Protein AF-V6LNR9-F1 (afdb_monomer_lite)

Radius of gyration: 16.66 Å; chains: 1; bounding box: 37×32×49 Å

Secondary structure (DSSP, 8-state):
--PPPPTT-BTTB-S--S----TTS--TT-EE-TTT--EE---TTEEEEEEE---SS--TTT-TT-SSEEEEEEEE-SSSEEEEEEEEETT--B-HHHH-EEEETTEEE---PPPPSSEEEEEE-TT-EEEEEEEGGG-TT--PPSSEEEEEEEEEETTEEEEEEEEEEHHHHHHHHHHH-

Sequence (181 aa):
MVRSNPAGWVNQGAPWEGDFCHPEIDTAGATVCLSTGRPAFACPGFTLKVEQVIPADVKEFQNPFGDGKFTVSVTNNGPKQICKALFADASGAPLFEQSLIAISEQEPHVWSQALPASIKQVEFEAGQTITGEVDTLKIQNISWPQGGMRVYFTFVLGDLMSANFFYYYSSCHDSMVEARK

Organism: NCBI:txid348837

Structure (mmCIF, N/CA/C/O backbone):
data_AF-V6LNR9-F1
#
_entry.id   AF-V6LNR9-F1
#
loop_
_atom_site.group_PDB
_atom_site.id
_atom_site.type_symbol
_atom_site.label_atom_id
_atom_site.label_alt_id
_atom_site.label_comp_id
_atom_site.label_asym_id
_atom_site.label_entity_id
_atom_site.label_seq_id
_atom_site.pdbx_PDB_ins_code
_atom_site.Cartn_x
_atom_site.Cartn_y
_atom_site.Cartn_z
_atom_site.occupancy
_atom_site.B_iso_or_equiv
_atom_site.auth_seq_id
_atom_site.auth_comp_id
_atom_site.auth_asym_id
_atom_site.auth_atom_id
_atom_site.pdbx_PDB_model_num
ATOM 1 N N . MET A 1 1 ? 14.043 2.916 27.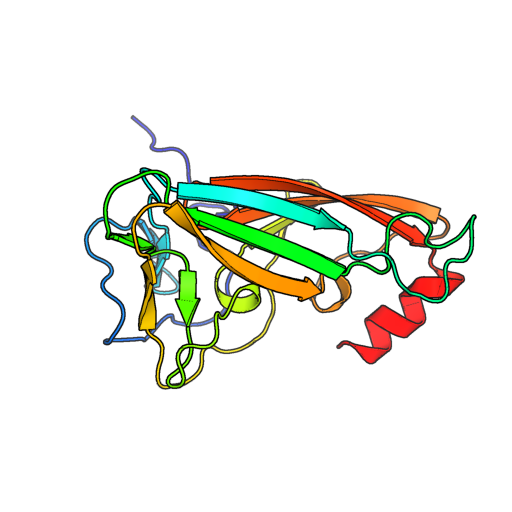528 1.00 38.53 1 MET A N 1
ATOM 2 C CA . MET A 1 1 ? 13.895 2.031 26.353 1.00 38.53 1 MET A CA 1
ATOM 3 C C . MET A 1 1 ? 13.614 2.934 25.167 1.00 38.53 1 MET A C 1
ATOM 5 O O . MET A 1 1 ? 12.583 3.594 25.180 1.00 38.53 1 MET A O 1
ATOM 9 N N . VAL A 1 2 ? 14.547 3.073 24.225 1.00 41.09 2 VAL A N 1
ATOM 10 C CA . VAL A 1 2 ? 14.278 3.823 22.988 1.00 41.09 2 VAL A CA 1
ATOM 11 C C . VAL A 1 2 ? 13.287 2.973 22.199 1.00 41.09 2 VAL A C 1
ATOM 13 O O . VAL A 1 2 ? 13.620 1.851 21.827 1.00 41.09 2 VAL A O 1
ATOM 16 N N . ARG A 1 3 ? 12.040 3.432 22.061 1.00 55.72 3 ARG A N 1
ATOM 17 C CA . ARG A 1 3 ? 11.067 2.755 21.197 1.00 55.72 3 ARG A CA 1
ATOM 18 C C . ARG A 1 3 ? 11.605 2.855 19.770 1.00 55.72 3 ARG A C 1
ATOM 20 O O . ARG A 1 3 ? 11.955 3.950 19.340 1.00 55.72 3 ARG A O 1
ATOM 27 N N . SER A 1 4 ? 11.731 1.728 19.075 1.00 71.88 4 SER A N 1
ATOM 28 C CA . SER A 1 4 ? 12.005 1.736 17.639 1.00 71.88 4 SER A CA 1
ATOM 29 C C . SER A 1 4 ? 10.889 2.492 16.917 1.00 71.88 4 SER A C 1
ATOM 31 O O . SER A 1 4 ? 9.733 2.444 17.348 1.00 71.88 4 SER A O 1
ATOM 33 N N . ASN A 1 5 ? 11.229 3.193 15.837 1.00 83.50 5 ASN A N 1
ATOM 34 C CA . ASN A 1 5 ? 10.228 3.859 15.008 1.00 83.50 5 ASN A CA 1
ATOM 35 C C . ASN A 1 5 ? 9.249 2.823 14.426 1.00 83.50 5 ASN A C 1
ATOM 37 O O . ASN A 1 5 ? 9.654 1.675 14.205 1.00 83.50 5 ASN A O 1
ATOM 41 N N . PRO A 1 6 ? 7.991 3.212 14.141 1.00 90.94 6 PRO A N 1
ATOM 42 C CA . PRO A 1 6 ? 7.114 2.403 13.304 1.00 90.94 6 PRO A CA 1
ATOM 43 C C . PRO A 1 6 ? 7.796 2.051 11.974 1.00 90.94 6 PRO A C 1
ATOM 45 O O . PRO A 1 6 ? 8.625 2.813 11.469 1.00 90.94 6 PRO A O 1
ATOM 48 N N . ALA A 1 7 ? 7.452 0.901 11.397 1.00 91.25 7 ALA A N 1
ATOM 49 C CA . ALA A 1 7 ? 8.006 0.495 10.111 1.00 91.25 7 ALA A CA 1
ATOM 50 C C . ALA A 1 7 ? 7.713 1.560 9.034 1.00 91.25 7 ALA A C 1
ATOM 52 O O . ALA A 1 7 ? 6.601 2.075 8.936 1.00 91.25 7 ALA A O 1
ATOM 53 N N . GLY A 1 8 ? 8.737 1.920 8.256 1.00 90.69 8 GLY A N 1
ATOM 54 C CA . GLY A 1 8 ? 8.650 2.955 7.219 1.00 90.69 8 GLY A CA 1
ATOM 55 C C . GLY A 1 8 ? 8.739 4.404 7.717 1.00 90.69 8 GLY A C 1
ATOM 56 O O . GLY A 1 8 ? 8.688 5.315 6.900 1.00 90.69 8 GLY A O 1
ATOM 57 N N . TRP A 1 9 ? 8.882 4.650 9.024 1.00 92.00 9 TRP A N 1
ATOM 58 C CA . TRP A 1 9 ? 9.075 6.000 9.568 1.00 92.00 9 TRP A CA 1
ATOM 59 C C . TRP A 1 9 ? 10.562 6.332 9.744 1.00 92.00 9 TRP A C 1
ATOM 61 O O . TRP A 1 9 ? 11.329 5.543 10.302 1.00 92.00 9 TRP A O 1
ATOM 71 N N . VAL A 1 10 ? 10.966 7.538 9.339 1.00 89.06 10 VAL A N 1
ATOM 72 C CA . VAL A 1 10 ? 12.363 8.011 9.347 1.00 89.06 10 VAL A CA 1
ATOM 73 C C . VAL A 1 10 ? 12.524 9.120 10.374 1.00 89.06 10 VAL A C 1
ATOM 75 O O . VAL A 1 10 ? 11.709 10.031 10.440 1.00 89.06 10 VAL A O 1
ATOM 78 N N . ASN A 1 11 ? 13.579 9.056 11.194 1.00 86.12 11 ASN A N 1
ATOM 79 C CA . ASN A 1 11 ? 13.878 10.072 12.214 1.00 86.12 11 ASN A CA 1
ATOM 80 C C . ASN A 1 11 ? 12.680 10.417 13.128 1.00 86.12 11 ASN A C 1
ATOM 82 O O . ASN A 1 11 ? 12.498 11.572 13.497 1.00 86.12 11 ASN A O 1
ATOM 86 N N . GLN A 1 12 ? 11.862 9.417 13.491 1.00 80.75 12 GLN A N 1
ATOM 87 C CA . GLN A 1 12 ? 10.616 9.572 14.270 1.00 80.75 12 GLN A CA 1
ATOM 88 C C . GLN A 1 12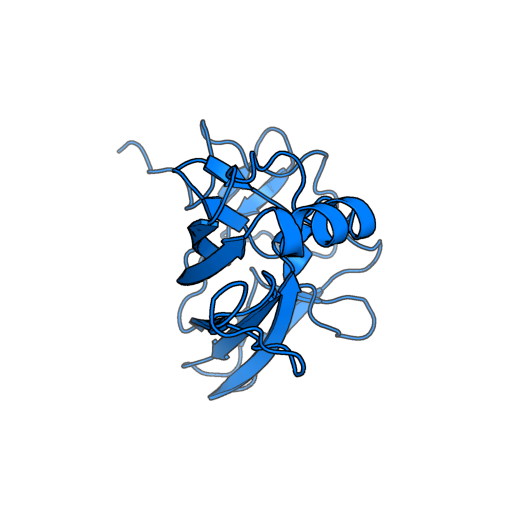 ? 9.495 10.352 13.545 1.00 80.75 12 GLN A C 1
ATOM 90 O O . GLN A 1 12 ? 8.475 10.682 14.150 1.00 80.75 12 GLN A O 1
ATOM 95 N N . GLY A 1 13 ? 9.653 10.610 12.246 1.00 88.62 13 GLY A N 1
ATOM 96 C CA . GLY A 1 13 ? 8.676 11.241 11.367 1.00 88.62 13 GLY A CA 1
ATOM 97 C C . GLY A 1 13 ? 8.036 10.255 10.390 1.00 88.62 13 GLY A C 1
ATOM 98 O O . GLY A 1 13 ? 8.649 9.267 9.983 1.00 88.62 13 GLY A O 1
ATOM 99 N N . ALA A 1 14 ? 6.789 10.527 10.014 1.00 90.75 14 ALA A N 1
ATOM 100 C CA . ALA A 1 14 ? 6.113 9.777 8.966 1.00 90.75 14 ALA A CA 1
ATOM 101 C C . ALA A 1 14 ? 6.610 10.245 7.578 1.00 90.75 14 ALA A C 1
ATOM 103 O O . ALA A 1 14 ? 6.909 11.429 7.431 1.00 90.75 14 ALA A O 1
ATOM 104 N N . PRO A 1 15 ? 6.675 9.363 6.562 1.00 91.25 15 PRO A N 1
ATOM 105 C CA . PRO A 1 15 ? 7.173 9.711 5.223 1.00 91.25 15 PRO A CA 1
ATOM 106 C C . PRO A 1 15 ? 6.192 10.536 4.372 1.00 91.25 15 PRO A C 1
ATOM 108 O O . PRO A 1 15 ? 6.534 10.935 3.264 1.00 91.25 15 PRO A O 1
ATOM 111 N N . TRP A 1 16 ? 4.967 10.767 4.851 1.00 89.81 16 TRP A N 1
ATOM 112 C CA . TRP A 1 16 ? 3.988 11.596 4.148 1.00 89.81 16 TRP A CA 1
ATOM 113 C C . TRP A 1 16 ? 4.273 13.080 4.333 1.00 89.81 16 TRP A C 1
ATOM 115 O O . TRP A 1 16 ? 4.652 13.521 5.416 1.00 89.81 16 TRP A O 1
ATOM 125 N N . GLU A 1 17 ? 4.009 13.845 3.280 1.00 84.88 17 GLU A N 1
ATOM 126 C CA . GLU A 1 17 ? 4.020 15.302 3.313 1.00 84.88 17 GLU A CA 1
ATOM 127 C C . GLU A 1 17 ? 2.658 15.847 3.775 1.00 84.88 17 GLU A C 1
ATOM 129 O O . GLU A 1 17 ? 1.610 15.258 3.499 1.00 84.88 17 GLU A O 1
ATOM 134 N N . GLY A 1 18 ? 2.674 16.999 4.451 1.00 80.81 18 GLY A N 1
ATOM 135 C CA . GLY A 1 18 ? 1.471 17.726 4.866 1.00 80.81 18 GLY A CA 1
ATOM 136 C C . GLY A 1 18 ? 0.803 17.222 6.150 1.00 80.81 18 GLY A C 1
ATOM 137 O O . GLY A 1 18 ? 1.097 16.143 6.665 1.00 80.81 18 GLY A O 1
ATOM 138 N N . ASP A 1 19 ? -0.111 18.039 6.672 1.00 80.62 19 ASP A N 1
ATOM 139 C CA . ASP A 1 19 ? -0.837 17.750 7.909 1.00 80.62 19 ASP A CA 1
ATOM 140 C C . ASP A 1 19 ? -1.954 16.721 7.677 1.00 80.62 19 ASP A C 1
ATOM 142 O O . ASP A 1 19 ? -2.849 16.895 6.848 1.00 80.62 19 ASP A O 1
ATOM 146 N N . PHE A 1 20 ? -1.955 15.662 8.479 1.00 85.88 20 PHE A N 1
ATOM 147 C CA . PHE A 1 20 ? -3.027 14.687 8.604 1.00 85.88 20 PHE A CA 1
ATOM 148 C C . PHE A 1 20 ? -4.143 15.273 9.480 1.00 85.88 20 PHE A C 1
ATOM 150 O O . PHE A 1 20 ? -4.267 14.970 10.667 1.00 85.88 20 PHE A O 1
ATOM 157 N N . CYS A 1 21 ? -4.958 16.153 8.898 1.00 79.19 21 CYS A N 1
ATOM 158 C CA . CYS A 1 21 ? -6.095 16.774 9.577 1.00 79.19 21 CYS A CA 1
ATOM 159 C C . CYS A 1 21 ? -7.412 16.099 9.166 1.00 79.19 21 CYS A C 1
ATOM 161 O O . CYS A 1 21 ? -8.164 16.620 8.346 1.00 79.19 21 CYS A O 1
ATOM 163 N N . HIS A 1 22 ? -7.694 14.926 9.741 1.00 83.50 22 HIS A N 1
ATOM 164 C CA . HIS A 1 22 ? -8.964 14.223 9.534 1.00 83.50 22 HIS A CA 1
ATOM 165 C C . HIS A 1 22 ? -9.642 13.918 10.874 1.00 83.50 22 HIS A C 1
ATOM 167 O O . HIS A 1 22 ? -9.316 12.910 11.503 1.00 83.50 22 HIS A O 1
ATOM 173 N N . PRO A 1 23 ? -10.591 14.764 11.323 1.00 79.50 23 PRO A N 1
ATOM 174 C CA . PRO A 1 23 ? -11.232 14.615 12.631 1.00 79.50 23 PRO A CA 1
ATOM 175 C C . PRO A 1 23 ? -12.091 13.346 12.745 1.00 79.50 23 PRO A C 1
ATOM 177 O O . PRO A 1 23 ? -12.424 12.935 13.851 1.00 79.50 23 PRO A O 1
ATOM 180 N N . GLU A 1 24 ? -12.443 12.723 11.617 1.00 83.38 24 GLU A N 1
ATOM 181 C CA . GLU A 1 24 ? -13.218 11.477 11.564 1.00 83.38 24 GLU A CA 1
ATOM 182 C C . GLU A 1 24 ? -12.370 10.219 11.832 1.00 83.38 24 GLU A C 1
ATOM 184 O O . GLU A 1 24 ? -12.924 9.140 12.037 1.00 83.38 24 GLU A O 1
ATOM 189 N N . ILE A 1 25 ? -11.035 10.330 11.844 1.00 90.12 25 ILE A N 1
ATOM 190 C CA . ILE A 1 25 ? -10.140 9.195 12.087 1.00 90.12 25 ILE A CA 1
ATOM 191 C C . ILE A 1 25 ? -9.876 9.035 13.583 1.00 90.12 25 ILE A C 1
ATOM 193 O O . ILE A 1 25 ? -9.296 9.908 14.228 1.00 90.12 25 ILE A O 1
ATOM 197 N N . ASP A 1 26 ? -10.228 7.868 14.124 1.00 91.44 26 ASP A N 1
ATOM 198 C CA . ASP A 1 26 ? -9.884 7.502 15.493 1.00 91.44 26 ASP A CA 1
ATOM 199 C C . ASP A 1 26 ? -8.392 7.144 15.593 1.00 91.44 26 ASP A C 1
ATOM 201 O O . ASP A 1 26 ? -7.944 6.077 15.156 1.00 91.44 26 ASP A O 1
ATOM 205 N N . THR A 1 27 ? -7.620 8.049 16.197 1.00 91.94 27 THR A N 1
ATOM 206 C CA . THR A 1 27 ? -6.181 7.899 16.453 1.00 91.94 27 THR A CA 1
ATOM 207 C C . THR A 1 27 ? -5.866 7.236 17.796 1.00 91.94 27 THR A C 1
ATOM 209 O O . THR A 1 27 ? -4.693 7.061 18.135 1.00 91.94 27 THR A O 1
ATOM 212 N N . ALA A 1 28 ? -6.873 6.822 18.575 1.00 90.25 28 ALA A N 1
ATOM 213 C CA . ALA A 1 28 ? -6.649 6.194 19.870 1.00 90.25 28 ALA A CA 1
ATOM 214 C C . ALA A 1 28 ? -5.805 4.917 19.732 1.00 90.25 28 ALA A C 1
ATOM 216 O O . ALA A 1 28 ? -6.139 3.997 18.974 1.00 90.25 28 ALA A O 1
ATOM 217 N N . GLY A 1 29 ? -4.712 4.869 20.499 1.00 86.12 29 GLY A N 1
ATOM 218 C CA . GLY A 1 29 ? -3.741 3.773 20.496 1.00 86.12 29 GLY A CA 1
ATOM 219 C C . GLY A 1 29 ? -2.661 3.866 19.410 1.00 86.12 29 GLY A C 1
ATOM 220 O O . GLY A 1 29 ? -1.790 3.000 19.374 1.00 86.12 29 GLY A O 1
ATOM 221 N N . ALA A 1 30 ? -2.680 4.892 18.553 1.00 92.12 30 ALA A N 1
ATOM 222 C CA . ALA A 1 30 ? -1.651 5.106 17.538 1.00 92.12 30 ALA A CA 1
ATOM 223 C C . ALA A 1 30 ? -0.400 5.800 18.094 1.00 92.12 30 ALA A C 1
ATOM 225 O O . ALA A 1 30 ? -0.465 6.605 19.025 1.00 92.12 30 ALA A O 1
ATOM 226 N N . THR A 1 31 ? 0.743 5.549 17.454 1.00 91.31 31 THR A N 1
ATOM 227 C CA . THR A 1 31 ? 1.891 6.464 17.535 1.00 91.31 31 THR A CA 1
ATOM 228 C C . THR A 1 31 ? 1.686 7.566 16.502 1.00 91.31 31 THR A C 1
ATOM 230 O O . THR A 1 31 ? 1.449 7.260 15.340 1.00 91.31 31 THR A O 1
ATOM 233 N N . VAL A 1 32 ? 1.748 8.836 16.902 1.00 91.50 32 VAL A N 1
ATOM 234 C CA . VAL A 1 32 ? 1.425 9.973 16.024 1.00 91.50 32 VAL A CA 1
ATOM 235 C C . VAL A 1 32 ? 2.677 10.787 15.719 1.00 91.50 32 VAL A C 1
ATOM 237 O O . VAL A 1 32 ? 3.453 11.103 16.622 1.00 91.50 32 VAL A O 1
ATOM 240 N N . CYS A 1 33 ? 2.876 11.128 14.446 1.00 90.88 33 CYS A N 1
ATOM 241 C CA . CYS A 1 33 ? 3.967 11.992 14.021 1.00 90.88 33 CYS A CA 1
ATOM 242 C C . CYS A 1 33 ? 3.714 13.412 14.524 1.00 90.88 33 CYS A C 1
ATOM 244 O O . CYS A 1 33 ? 2.657 13.976 14.265 1.00 90.88 33 CYS A O 1
ATOM 246 N N . LEU A 1 34 ? 4.689 14.010 15.209 1.00 88.56 34 LEU A N 1
ATOM 247 C CA . LEU A 1 34 ? 4.544 15.370 15.739 1.00 88.56 34 LEU A CA 1
ATOM 248 C C . LEU A 1 34 ? 4.520 16.439 14.641 1.00 88.56 34 LEU A C 1
ATOM 250 O O . LEU A 1 34 ? 3.899 17.478 14.835 1.00 88.56 34 LEU A O 1
ATOM 254 N N . SER A 1 35 ? 5.187 16.189 13.512 1.00 88.38 35 SER A N 1
ATOM 255 C CA . SER A 1 35 ? 5.285 17.157 12.415 1.00 88.38 35 SER A CA 1
ATOM 256 C C . SER A 1 35 ? 4.046 17.166 11.531 1.00 88.38 35 SER A C 1
ATOM 258 O O . SER A 1 35 ? 3.632 18.229 11.101 1.00 88.38 35 SER A O 1
ATOM 260 N N . THR A 1 36 ? 3.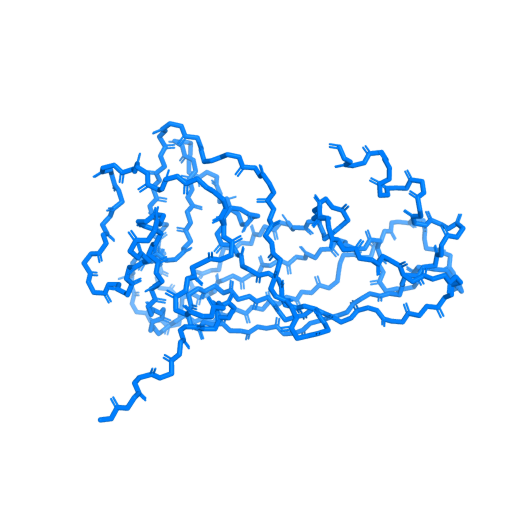478 15.991 11.250 1.00 89.19 36 THR A N 1
ATOM 261 C CA . THR A 1 36 ? 2.378 15.844 10.284 1.00 89.19 36 THR A CA 1
ATOM 262 C C . THR A 1 36 ? 1.076 15.389 10.922 1.00 89.19 36 THR A C 1
ATOM 264 O O . THR A 1 36 ? 0.070 15.295 10.242 1.00 89.19 36 THR A O 1
ATOM 267 N N . GLY A 1 37 ? 1.049 15.002 12.198 1.00 89.31 37 GLY A N 1
ATOM 268 C CA . GLY A 1 37 ? -0.144 14.415 12.824 1.00 89.31 37 GLY A CA 1
ATOM 269 C C . GLY A 1 37 ? -0.523 13.022 12.298 1.00 89.31 37 GLY A C 1
ATOM 270 O O . GLY A 1 37 ? -1.537 12.464 12.716 1.00 89.31 37 GLY A O 1
ATOM 271 N N . ARG A 1 38 ? 0.268 12.428 11.393 1.00 91.56 38 ARG A N 1
ATOM 272 C CA . ARG A 1 38 ? -0.021 11.119 10.796 1.00 91.56 38 ARG A CA 1
ATOM 273 C C . ARG A 1 38 ? 0.033 10.009 11.855 1.00 91.56 38 ARG A C 1
ATOM 275 O O . ARG A 1 38 ? 1.044 9.915 12.553 1.00 91.56 38 ARG A O 1
ATOM 282 N N . PRO A 1 39 ? -0.989 9.147 11.980 1.00 92.12 39 PRO A N 1
ATOM 283 C CA . PRO A 1 39 ? -0.963 8.015 12.901 1.00 92.12 39 PRO A CA 1
ATOM 284 C C . PRO A 1 39 ? -0.302 6.771 12.283 1.00 92.12 39 PRO A C 1
ATOM 286 O O . PRO A 1 39 ? -0.489 6.464 11.107 1.00 92.12 39 PRO A O 1
ATOM 289 N N . ALA A 1 40 ? 0.421 6.014 13.104 1.00 91.75 40 ALA A N 1
ATOM 290 C CA . ALA A 1 40 ? 0.831 4.635 12.861 1.00 91.75 40 ALA A CA 1
ATOM 291 C C . ALA A 1 40 ? 0.101 3.716 13.844 1.00 91.75 40 ALA A C 1
ATOM 293 O O . ALA A 1 40 ? 0.251 3.844 15.065 1.00 91.75 40 ALA A O 1
ATOM 294 N N . PHE A 1 41 ? -0.694 2.796 13.304 1.00 93.75 41 PHE A N 1
ATOM 295 C CA . PHE A 1 41 ? -1.530 1.878 14.072 1.00 93.75 41 PHE A CA 1
ATOM 296 C C . PHE A 1 41 ? -0.907 0.486 14.153 1.00 93.75 41 PHE A C 1
ATOM 298 O O . PHE A 1 41 ? -0.312 0.017 13.187 1.00 93.75 41 PHE A O 1
ATOM 305 N N . ALA A 1 42 ? -1.120 -0.199 15.275 1.00 93.25 42 ALA A N 1
ATOM 306 C CA . ALA A 1 42 ? -0.985 -1.650 15.320 1.00 93.25 42 ALA A CA 1
ATOM 307 C C . ALA A 1 42 ? -2.224 -2.303 14.685 1.00 93.25 42 ALA A C 1
ATOM 309 O O . ALA A 1 42 ? -3.341 -1.813 14.869 1.00 93.25 42 ALA A O 1
ATOM 310 N N . CYS A 1 43 ? -2.040 -3.413 13.976 1.00 94.75 43 CYS A N 1
ATOM 311 C CA . CYS A 1 43 ? -3.097 -4.155 13.287 1.00 94.75 43 CYS A CA 1
ATOM 312 C C . CYS A 1 43 ? -3.214 -5.593 13.831 1.00 94.75 43 CYS A C 1
ATOM 314 O O . CYS A 1 43 ? -3.005 -6.563 13.096 1.00 94.75 43 CYS A O 1
ATOM 316 N N . PRO A 1 44 ? -3.544 -5.774 15.124 1.00 95.69 44 PRO A N 1
ATOM 317 C CA . PRO A 1 44 ? -3.619 -7.097 15.730 1.00 95.69 44 PRO A CA 1
ATOM 318 C C . PRO A 1 44 ? -4.697 -7.962 15.064 1.00 95.69 44 PRO A C 1
ATOM 320 O O . PRO A 1 44 ? -5.811 -7.518 14.797 1.00 95.69 44 PRO A O 1
ATOM 323 N N . GLY A 1 45 ? -4.373 -9.230 14.812 1.00 97.19 45 GLY A N 1
ATOM 324 C CA . GLY A 1 45 ? -5.301 -10.173 14.184 1.00 97.19 45 GLY A CA 1
ATOM 325 C C . GLY A 1 45 ? -5.495 -9.970 12.678 1.00 97.19 45 GLY A C 1
ATOM 326 O O . GLY A 1 45 ? -6.298 -10.684 12.087 1.00 97.19 45 GLY A O 1
ATOM 327 N N . PHE A 1 46 ? -4.751 -9.066 12.039 1.00 98.56 46 PHE A N 1
ATOM 328 C CA . PHE A 1 46 ? -4.751 -8.899 10.588 1.00 98.56 46 PHE A CA 1
ATOM 329 C C . PHE A 1 46 ? -3.491 -9.483 9.946 1.00 98.56 46 PHE A C 1
ATOM 331 O O . PHE A 1 46 ? -2.438 -9.584 10.571 1.00 98.56 46 PHE A O 1
ATOM 338 N N . THR A 1 47 ? -3.597 -9.856 8.673 1.00 98.62 47 THR A N 1
ATOM 339 C CA . THR A 1 47 ? -2.456 -10.238 7.830 1.00 98.62 47 THR A CA 1
ATOM 340 C C . THR A 1 47 ? -2.477 -9.457 6.528 1.00 98.62 47 THR A C 1
ATOM 342 O O . THR A 1 47 ? -3.545 -9.224 5.964 1.00 98.62 47 THR A O 1
ATOM 345 N N . LEU A 1 48 ? -1.288 -9.100 6.043 1.00 98.75 48 LEU A N 1
ATOM 346 C CA . LEU A 1 48 ? -1.076 -8.420 4.769 1.00 98.75 48 LEU A CA 1
ATOM 347 C C . LEU A 1 48 ? -0.425 -9.387 3.776 1.00 98.75 48 LEU A C 1
ATOM 349 O O . LEU A 1 48 ? 0.604 -9.994 4.077 1.00 98.75 48 LEU A O 1
ATOM 353 N N . LYS A 1 49 ? -1.000 -9.500 2.581 1.00 98.69 49 LYS A N 1
ATOM 354 C CA . LYS A 1 49 ? -0.441 -10.261 1.461 1.00 98.69 49 LYS A CA 1
ATOM 355 C C . LYS A 1 49 ? -0.337 -9.359 0.240 1.00 98.69 49 LYS A C 1
ATOM 357 O O . LYS A 1 49 ? -1.278 -8.628 -0.058 1.00 98.69 49 LYS A O 1
ATOM 362 N N . VAL A 1 50 ? 0.786 -9.430 -0.466 1.00 98.69 50 VAL A N 1
ATOM 363 C CA . VAL A 1 50 ? 1.010 -8.672 -1.697 1.00 98.69 50 VAL A CA 1
ATOM 364 C C . VAL A 1 50 ? 1.429 -9.607 -2.820 1.00 98.69 50 VAL A C 1
ATOM 366 O O . VAL A 1 50 ? 2.361 -10.394 -2.663 1.00 98.69 50 VAL A O 1
ATOM 369 N N . GLU A 1 51 ? 0.759 -9.504 -3.962 1.00 98.50 51 GLU A N 1
ATOM 370 C CA . GLU A 1 51 ? 0.988 -10.328 -5.151 1.00 98.50 51 GLU A CA 1
ATOM 371 C C . GLU A 1 51 ? 1.212 -9.450 -6.383 1.00 98.50 51 GLU A C 1
ATOM 373 O O . GLU A 1 51 ? 0.645 -8.366 -6.494 1.00 98.50 51 GLU A O 1
ATOM 378 N N . GLN A 1 52 ? 2.060 -9.908 -7.303 1.00 98.12 52 GLN A N 1
ATOM 379 C CA . GLN A 1 52 ? 2.312 -9.222 -8.570 1.00 98.12 52 GLN A CA 1
ATOM 380 C C . GLN A 1 52 ? 1.061 -9.269 -9.450 1.00 98.12 52 GLN A C 1
ATOM 382 O O . GLN A 1 52 ? 0.453 -10.329 -9.604 1.00 98.12 52 GLN A O 1
ATOM 387 N N . VAL A 1 53 ? 0.721 -8.148 -10.085 1.00 97.88 53 VAL A N 1
ATOM 388 C CA . VAL A 1 53 ? -0.256 -8.131 -11.179 1.00 97.88 53 VAL A CA 1
ATOM 389 C C . VAL A 1 53 ? 0.501 -8.312 -12.490 1.00 97.88 53 VAL A C 1
ATOM 391 O O . VAL A 1 53 ? 1.257 -7.435 -12.912 1.00 97.88 53 VAL A O 1
ATOM 394 N N . ILE A 1 54 ? 0.300 -9.462 -13.133 1.00 96.25 54 ILE A N 1
ATOM 395 C CA . ILE A 1 54 ? 0.925 -9.775 -14.420 1.00 96.25 54 ILE A CA 1
ATOM 396 C C . ILE A 1 54 ? 0.069 -9.171 -15.548 1.00 96.25 54 ILE A C 1
ATOM 398 O O . ILE A 1 54 ? -1.119 -9.494 -15.633 1.00 96.25 54 ILE A O 1
ATOM 402 N N . PRO A 1 55 ? 0.620 -8.281 -16.398 1.00 92.88 55 PRO A N 1
ATOM 403 C CA . PRO A 1 55 ? -0.119 -7.675 -17.500 1.00 92.88 55 PRO A CA 1
ATOM 404 C C . PRO A 1 55 ? -0.497 -8.727 -18.544 1.00 92.88 55 PRO A C 1
ATOM 406 O O . PRO A 1 55 ? 0.142 -9.767 -18.660 1.00 92.88 55 PRO A O 1
ATOM 409 N N . ALA A 1 56 ? -1.518 -8.442 -19.352 1.00 92.12 56 ALA A N 1
ATOM 410 C CA . ALA A 1 56 ? -1.910 -9.338 -20.440 1.00 92.12 56 ALA A CA 1
ATOM 411 C C . ALA A 1 56 ? -0.840 -9.429 -21.550 1.00 92.12 56 ALA A C 1
ATOM 413 O O . ALA A 1 56 ? -0.664 -10.488 -22.145 1.00 92.12 56 ALA A O 1
ATOM 414 N N . ASP A 1 57 ? -0.121 -8.332 -21.812 1.00 91.44 57 ASP A N 1
ATOM 415 C CA . ASP A 1 57 ? 0.953 -8.251 -22.811 1.00 91.44 57 ASP A CA 1
ATOM 416 C C . ASP A 1 57 ? 2.324 -8.494 -22.158 1.00 91.44 57 ASP A C 1
ATOM 418 O O . ASP A 1 57 ? 3.127 -7.578 -21.956 1.00 91.44 57 ASP A O 1
ATOM 422 N N . VAL A 1 58 ? 2.567 -9.741 -21.746 1.00 93.06 58 VAL A N 1
ATOM 423 C CA . VAL A 1 58 ? 3.855 -10.137 -21.161 1.00 93.06 58 VAL A CA 1
ATOM 424 C C . VAL A 1 58 ? 4.919 -10.244 -22.248 1.00 93.06 58 VAL A C 1
ATOM 426 O O . VAL A 1 58 ? 4.819 -11.036 -23.183 1.00 93.06 58 VAL A O 1
ATOM 429 N N . LYS A 1 59 ? 6.013 -9.518 -22.050 1.00 91.38 59 LYS A N 1
ATOM 430 C CA . LYS A 1 59 ? 7.272 -9.651 -22.775 1.00 91.38 59 LYS A CA 1
ATOM 431 C C . LYS A 1 59 ? 8.243 -10.403 -21.874 1.00 91.38 59 LYS A C 1
ATOM 433 O O . LYS A 1 59 ? 8.737 -9.849 -20.892 1.00 91.38 59 LYS A O 1
ATOM 438 N N . GLU A 1 60 ? 8.531 -11.653 -22.234 1.00 88.06 60 GLU A N 1
ATOM 439 C CA . GLU A 1 60 ? 9.290 -12.631 -21.432 1.00 88.06 60 GLU A CA 1
ATOM 440 C C . GLU A 1 60 ? 10.552 -12.059 -20.761 1.00 88.06 60 GLU A C 1
ATOM 442 O O . GLU A 1 60 ? 10.832 -12.362 -19.604 1.00 88.06 60 GLU A O 1
ATOM 447 N N . PHE A 1 61 ? 11.286 -11.183 -21.451 1.00 87.81 61 PHE A N 1
ATOM 448 C CA . PHE A 1 61 ? 12.546 -10.615 -20.959 1.00 87.81 61 PHE A CA 1
ATOM 449 C C . PHE A 1 61 ? 12.442 -9.190 -20.401 1.00 87.81 61 PHE A C 1
ATOM 451 O O . PHE A 1 61 ? 13.459 -8.634 -19.993 1.00 87.81 61 PHE A O 1
ATOM 458 N N . GLN A 1 62 ? 11.256 -8.575 -20.404 1.00 90.19 62 GLN A N 1
ATOM 459 C CA . GLN A 1 62 ? 11.086 -7.170 -20.008 1.00 90.19 62 GLN A CA 1
ATOM 460 C C . GLN A 1 62 ? 10.148 -6.984 -18.816 1.00 90.19 62 GLN A C 1
ATOM 462 O O . GLN A 1 62 ? 10.448 -6.156 -17.968 1.00 90.19 62 GLN A O 1
ATOM 467 N N . ASN A 1 63 ? 9.049 -7.733 -18.722 1.00 92.75 63 ASN A N 1
ATOM 468 C CA . ASN A 1 63 ? 8.071 -7.602 -17.633 1.00 92.75 63 ASN A CA 1
ATOM 469 C C . ASN A 1 63 ? 7.410 -8.940 -17.213 1.00 92.75 63 ASN A C 1
ATOM 471 O O . ASN A 1 63 ? 6.211 -8.969 -16.924 1.00 92.75 63 ASN A O 1
ATOM 475 N N . PRO A 1 64 ? 8.150 -10.066 -17.104 1.00 94.12 64 PRO A N 1
ATOM 476 C CA . PRO A 1 64 ? 7.556 -11.362 -16.742 1.00 94.12 64 PRO A CA 1
ATOM 477 C C . PRO A 1 64 ? 6.937 -11.395 -15.334 1.00 94.12 64 PRO A C 1
ATOM 479 O O . PRO A 1 64 ? 6.213 -12.328 -15.002 1.00 94.12 64 PRO A O 1
ATOM 482 N N . PHE A 1 65 ? 7.232 -10.389 -14.506 1.00 96.00 65 PHE A N 1
ATOM 483 C CA . PHE A 1 65 ? 6.805 -10.275 -13.110 1.00 96.00 65 PHE A CA 1
ATOM 484 C C . PHE A 1 65 ? 5.908 -9.053 -12.853 1.00 96.00 65 PHE A C 1
ATOM 486 O O . PHE A 1 65 ? 5.782 -8.619 -11.710 1.00 96.00 65 PHE A O 1
ATOM 493 N N . GLY A 1 66 ? 5.309 -8.483 -13.901 1.00 95.31 66 GLY A N 1
ATOM 494 C CA . GLY A 1 66 ? 4.409 -7.337 -13.783 1.00 95.31 66 GLY A CA 1
ATOM 495 C C . GLY A 1 66 ? 5.044 -5.984 -14.105 1.00 95.31 66 GLY A C 1
ATOM 496 O O . GLY A 1 66 ? 6.266 -5.860 -14.156 1.00 95.31 66 GLY A O 1
ATOM 497 N N . ASP A 1 67 ? 4.185 -4.970 -14.264 1.00 96.50 67 ASP A N 1
ATOM 498 C CA . ASP A 1 67 ? 4.547 -3.580 -14.606 1.00 96.50 67 ASP A CA 1
ATOM 499 C C . ASP A 1 67 ? 4.439 -2.633 -13.390 1.00 96.50 67 ASP A C 1
ATOM 501 O O . ASP A 1 67 ? 3.844 -1.549 -13.459 1.00 96.50 67 ASP A O 1
ATOM 505 N N . GLY A 1 68 ? 4.928 -3.084 -12.231 1.00 95.88 68 GLY A N 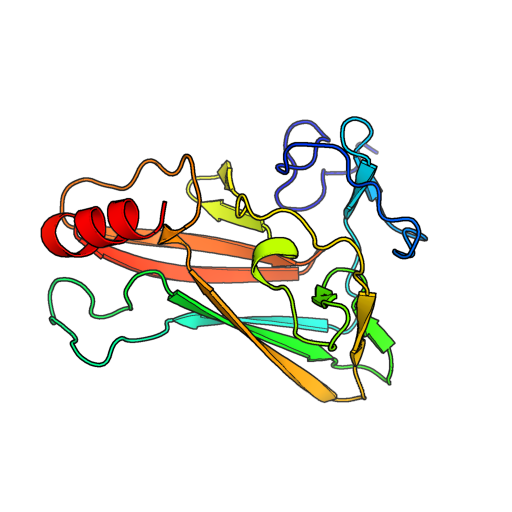1
ATOM 506 C CA . GLY A 1 68 ? 4.887 -2.324 -10.973 1.00 95.88 68 GLY A CA 1
ATOM 507 C C . GLY A 1 68 ? 3.514 -2.254 -10.294 1.00 95.88 68 GLY A C 1
ATOM 508 O O . GLY A 1 68 ? 3.355 -1.558 -9.293 1.00 95.88 68 GLY A O 1
ATOM 509 N N . LYS A 1 69 ? 2.517 -2.989 -10.798 1.00 97.81 69 LYS A N 1
ATOM 510 C CA . LYS A 1 69 ? 1.218 -3.140 -10.136 1.00 97.81 69 LYS A CA 1
ATOM 511 C C . LYS A 1 69 ? 1.203 -4.347 -9.213 1.00 97.81 69 LYS A C 1
ATOM 513 O O . LYS A 1 69 ? 1.695 -5.420 -9.564 1.00 97.81 69 LYS A O 1
ATOM 518 N N . PHE A 1 70 ? 0.579 -4.172 -8.057 1.00 98.62 70 PHE A N 1
ATOM 519 C CA . PHE A 1 70 ? 0.456 -5.208 -7.047 1.00 98.62 70 PHE A CA 1
ATOM 520 C C . PHE A 1 70 ? -0.964 -5.288 -6.508 1.00 98.62 70 PHE A C 1
ATOM 522 O O . PHE A 1 70 ? -1.573 -4.272 -6.181 1.00 98.62 70 PHE A O 1
ATOM 529 N N . THR A 1 71 ? -1.461 -6.510 -6.359 1.00 98.62 71 THR A N 1
ATOM 530 C CA . THR A 1 71 ? -2.674 -6.800 -5.608 1.00 98.62 71 THR A CA 1
ATOM 531 C C . THR A 1 71 ? -2.310 -6.888 -4.134 1.00 98.62 71 THR A C 1
ATOM 533 O O . THR A 1 71 ? -1.519 -7.739 -3.726 1.00 98.62 71 THR A O 1
ATOM 536 N N . VAL A 1 72 ? -2.900 -6.019 -3.326 1.00 98.75 72 VAL A N 1
ATOM 537 C CA . VAL A 1 72 ? -2.742 -5.986 -1.876 1.00 98.75 72 VAL A CA 1
ATOM 538 C C . VAL A 1 72 ? -4.003 -6.545 -1.244 1.00 98.75 72 VAL A C 1
ATOM 540 O O . VAL A 1 72 ? -5.102 -6.084 -1.535 1.00 98.75 72 VAL A O 1
ATOM 543 N N . SER A 1 73 ? -3.846 -7.535 -0.373 1.00 98.69 73 SER A N 1
ATOM 544 C CA . SER A 1 73 ? -4.941 -8.156 0.367 1.00 98.69 73 SER A CA 1
ATOM 545 C C . SER A 1 73 ? -4.705 -8.034 1.864 1.00 98.69 73 SER A C 1
ATOM 547 O O . SER A 1 73 ? -3.634 -8.380 2.367 1.00 98.69 73 SER A O 1
ATOM 549 N N . VAL A 1 74 ? -5.724 -7.559 2.574 1.00 98.75 74 VAL A N 1
ATOM 550 C CA . VAL A 1 74 ? -5.762 -7.483 4.036 1.00 98.75 74 VAL A CA 1
ATOM 551 C C . VAL A 1 74 ? -6.833 -8.445 4.513 1.00 98.75 74 VAL A C 1
ATOM 553 O O . VAL A 1 74 ? -7.979 -8.348 4.082 1.00 98.75 74 VAL A O 1
ATOM 556 N N . THR A 1 75 ? -6.465 -9.372 5.391 1.00 98.81 75 THR A N 1
ATOM 557 C CA . THR A 1 75 ? -7.375 -10.397 5.916 1.00 98.81 75 THR A CA 1
ATOM 558 C C . THR A 1 75 ? -7.522 -10.241 7.420 1.00 98.81 75 THR A C 1
ATOM 560 O O . THR A 1 75 ? -6.519 -10.152 8.130 1.00 98.81 75 THR A O 1
ATOM 563 N N . ASN A 1 76 ? -8.762 -10.234 7.908 1.00 98.75 76 ASN A N 1
ATOM 564 C CA . ASN A 1 76 ? -9.075 -10.311 9.330 1.00 98.75 76 ASN A CA 1
ATOM 565 C C . ASN A 1 76 ? -9.099 -11.775 9.793 1.00 98.75 76 ASN A C 1
ATOM 567 O O . ASN A 1 76 ? -10.005 -12.525 9.442 1.00 98.75 76 ASN A O 1
ATOM 571 N N . ASN A 1 77 ? -8.138 -12.174 10.620 1.00 98.31 77 ASN A N 1
ATOM 572 C CA . ASN A 1 77 ? -8.032 -13.526 11.179 1.00 98.31 77 ASN A CA 1
ATOM 573 C C . ASN A 1 77 ? -8.711 -13.663 12.554 1.00 98.31 77 ASN A C 1
ATOM 575 O O . ASN A 1 77 ? -8.586 -14.697 13.208 1.00 98.31 77 ASN A O 1
ATOM 579 N N . GLY A 1 78 ? -9.384 -12.608 13.018 1.00 97.44 78 GLY A N 1
ATOM 580 C CA . GLY A 1 78 ? -10.060 -12.541 14.308 1.00 97.44 78 GLY A CA 1
ATOM 581 C C . GLY A 1 78 ? -11.583 -12.390 14.193 1.00 97.44 78 GLY A C 1
ATOM 582 O O . GLY A 1 78 ? -12.160 -12.621 13.127 1.00 97.44 78 GLY A O 1
ATOM 583 N N . PRO A 1 79 ? -12.258 -12.006 15.295 1.00 98.31 79 PRO A N 1
ATOM 584 C CA . PRO A 1 79 ? -13.663 -11.601 15.259 1.00 98.31 79 PRO A CA 1
ATOM 585 C C . PRO A 1 79 ? -13.841 -10.318 14.434 1.00 98.31 79 PRO A C 1
ATOM 587 O O . PRO A 1 79 ? -12.865 -9.690 14.029 1.00 98.31 79 PRO A O 1
ATOM 590 N N . LYS A 1 80 ? -15.090 -9.901 14.208 1.00 98.31 80 LYS A N 1
ATOM 591 C CA . LYS A 1 80 ? -15.402 -8.616 13.569 1.00 98.31 80 LYS A CA 1
ATOM 592 C C . LYS A 1 80 ? -14.658 -7.464 14.266 1.00 98.31 80 LYS A C 1
ATOM 594 O O . LYS A 1 80 ? -14.784 -7.308 15.481 1.00 98.31 80 LYS A O 1
ATOM 599 N N . GLN A 1 81 ? -13.883 -6.684 13.513 1.00 97.62 81 GLN A N 1
ATOM 600 C CA . GLN A 1 81 ? -13.072 -5.580 14.041 1.00 97.62 81 GLN A CA 1
ATOM 601 C C . GLN A 1 81 ? -12.707 -4.552 12.958 1.00 97.62 81 GLN A C 1
ATOM 603 O O . GLN A 1 81 ? -12.779 -4.832 11.764 1.00 97.62 81 GLN A O 1
ATOM 608 N N . ILE A 1 82 ? -12.280 -3.359 13.378 1.00 97.06 82 ILE A N 1
ATOM 609 C CA . ILE A 1 82 ? -11.843 -2.279 12.482 1.00 97.06 82 ILE A CA 1
ATOM 610 C C . ILE A 1 82 ? -10.329 -2.361 12.258 1.00 97.06 82 ILE A C 1
ATOM 612 O O . ILE A 1 82 ? -9.553 -2.387 13.214 1.00 97.06 82 ILE A O 1
ATOM 616 N N . CYS A 1 83 ? -9.896 -2.330 10.997 1.00 97.12 83 CYS A N 1
ATOM 617 C CA . CYS A 1 83 ? -8.498 -2.123 10.635 1.00 97.12 83 CYS A CA 1
ATOM 618 C C . CYS A 1 83 ? -8.204 -0.619 10.607 1.00 97.12 83 CYS A C 1
ATOM 620 O O . CYS A 1 83 ? -8.450 0.062 9.613 1.00 97.12 83 CYS A O 1
ATOM 622 N N . LYS A 1 84 ? -7.663 -0.083 11.705 1.00 95.50 84 LYS A N 1
ATOM 623 C CA . LYS A 1 84 ? -7.411 1.362 11.837 1.00 95.50 84 LYS A CA 1
ATOM 624 C C . LYS A 1 84 ? -6.387 1.923 10.843 1.00 95.50 84 LYS A C 1
ATOM 626 O O . LYS A 1 84 ? -6.408 3.124 10.586 1.00 95.50 84 LYS A O 1
ATOM 631 N N . ALA A 1 85 ? -5.509 1.073 10.306 1.00 96.06 85 ALA A N 1
ATOM 632 C CA . ALA A 1 85 ? -4.495 1.458 9.327 1.00 96.06 85 ALA A CA 1
ATOM 633 C C . ALA A 1 85 ? -4.999 1.483 7.878 1.00 96.06 85 ALA A C 1
ATOM 635 O O . ALA A 1 85 ? -4.328 2.081 7.043 1.00 96.06 85 ALA A O 1
ATOM 636 N N . LEU A 1 86 ? -6.133 0.841 7.568 1.00 97.06 86 LEU A N 1
ATOM 637 C CA . LEU A 1 86 ? -6.713 0.849 6.227 1.00 97.06 86 LEU A CA 1
ATOM 638 C C . LEU A 1 86 ? -7.827 1.891 6.156 1.00 97.06 86 LEU A C 1
ATOM 640 O O . LEU A 1 86 ? -8.811 1.812 6.896 1.00 97.06 86 LEU A O 1
ATOM 644 N N . PHE A 1 87 ? -7.676 2.845 5.243 1.00 95.38 87 PHE A N 1
ATOM 645 C CA . PHE A 1 87 ? -8.672 3.875 4.988 1.00 95.38 87 PHE A CA 1
ATOM 646 C C . PHE A 1 87 ? -9.590 3.498 3.825 1.00 95.38 87 PHE A C 1
ATOM 648 O O . PHE A 1 87 ? -9.202 2.761 2.919 1.00 95.38 87 PHE A O 1
ATOM 655 N N . ALA A 1 88 ? -10.801 4.040 3.838 1.00 95.69 88 ALA A N 1
ATOM 656 C CA . ALA A 1 88 ? -11.742 4.020 2.730 1.00 95.69 88 ALA A CA 1
ATOM 657 C C . ALA A 1 88 ? -12.332 5.412 2.501 1.00 95.69 88 ALA A C 1
ATOM 659 O O . ALA A 1 88 ? -12.385 6.235 3.419 1.00 95.69 88 ALA A O 1
ATOM 660 N N . ASP A 1 89 ? -12.784 5.666 1.277 1.00 93.81 89 ASP A N 1
ATOM 661 C CA . ASP A 1 89 ? -13.514 6.884 0.945 1.00 93.81 89 ASP A CA 1
ATOM 662 C C . ASP A 1 89 ? -14.955 6.867 1.497 1.00 93.81 89 ASP A C 1
ATOM 664 O O . ASP A 1 89 ? -15.408 5.917 2.146 1.00 93.81 89 ASP A O 1
ATOM 668 N N . ALA A 1 90 ? -15.714 7.932 1.226 1.00 90.31 90 ALA A N 1
ATOM 669 C CA . ALA A 1 90 ? -17.103 8.049 1.665 1.00 90.31 90 ALA A CA 1
ATOM 670 C C . ALA A 1 90 ? -18.023 6.928 1.140 1.00 90.31 90 ALA A C 1
ATOM 672 O O . ALA A 1 90 ? -19.005 6.599 1.814 1.00 90.31 90 ALA A O 1
ATOM 673 N N . SER A 1 91 ? -17.708 6.352 -0.028 1.00 91.56 91 SER A N 1
ATOM 674 C CA . SER A 1 91 ? -18.451 5.246 -0.646 1.00 91.56 91 SER A CA 1
ATOM 675 C C . SER A 1 91 ? -18.098 3.879 -0.049 1.00 91.56 91 SER A C 1
ATOM 677 O O . SER A 1 91 ? -18.833 2.915 -0.253 1.00 91.56 91 SER A O 1
ATOM 679 N N . GLY A 1 92 ? -17.011 3.806 0.727 1.00 91.62 92 GLY A N 1
ATOM 680 C CA . GLY A 1 92 ? -16.480 2.572 1.296 1.00 91.62 92 GLY A CA 1
ATOM 681 C C . GLY A 1 92 ? -15.430 1.892 0.416 1.00 91.62 92 GLY A C 1
ATOM 682 O O . GLY A 1 92 ? -15.025 0.774 0.730 1.00 91.62 92 GLY A O 1
ATOM 683 N N . ALA A 1 93 ? -14.969 2.536 -0.661 1.00 94.62 93 ALA A N 1
ATOM 684 C CA . ALA A 1 93 ? -13.901 1.992 -1.490 1.00 94.62 93 ALA A CA 1
ATOM 685 C C . ALA A 1 93 ? -12.550 2.100 -0.755 1.00 94.62 93 ALA A C 1
ATOM 687 O O . ALA A 1 93 ? -12.229 3.175 -0.240 1.00 94.62 93 ALA A O 1
ATOM 688 N N . PRO A 1 94 ? -11.751 1.018 -0.683 1.00 96.25 94 PRO A N 1
ATOM 689 C CA . PRO A 1 94 ? -10.497 1.018 0.061 1.00 96.25 94 PRO A CA 1
ATOM 690 C C . PRO A 1 94 ? -9.425 1.873 -0.629 1.00 96.25 94 PRO A C 1
ATOM 692 O O . PRO A 1 94 ? -9.184 1.762 -1.829 1.00 96.25 94 PRO A O 1
ATOM 695 N N . LEU A 1 95 ? -8.733 2.687 0.164 1.00 96.25 95 LEU A N 1
ATOM 696 C CA . LEU A 1 95 ? -7.706 3.641 -0.255 1.00 96.25 95 LEU A CA 1
ATOM 697 C C . LEU A 1 95 ? -6.308 3.094 0.066 1.00 96.25 95 LEU A C 1
ATOM 699 O O . LEU A 1 95 ? -5.615 3.589 0.959 1.00 96.25 95 LEU A O 1
ATOM 703 N N . PHE A 1 96 ? -5.903 2.021 -0.620 1.00 97.25 96 PHE A N 1
ATOM 704 C CA . PHE A 1 96 ? -4.636 1.329 -0.342 1.00 97.25 96 PHE A CA 1
ATOM 705 C C . PHE A 1 96 ? -3.403 2.219 -0.547 1.00 97.25 96 PHE A C 1
ATOM 707 O O . PHE A 1 96 ? -2.543 2.262 0.329 1.00 97.25 96 PHE A O 1
ATOM 714 N N . GLU A 1 97 ? -3.330 2.965 -1.652 1.00 95.88 97 GLU A N 1
ATOM 715 C CA . GLU A 1 97 ? -2.197 3.856 -1.960 1.00 95.88 97 GLU A CA 1
ATOM 716 C C . GLU A 1 97 ? -2.041 4.964 -0.896 1.00 95.88 97 GLU A C 1
ATOM 718 O O . GLU A 1 97 ? -0.929 5.342 -0.536 1.00 95.88 97 GLU A O 1
ATOM 723 N N . GLN A 1 98 ? -3.141 5.427 -0.299 1.00 93.56 98 GLN A N 1
ATOM 724 C CA . GLN A 1 98 ? -3.125 6.389 0.803 1.00 93.56 98 GLN A CA 1
ATOM 725 C C . GLN A 1 98 ? -2.870 5.743 2.166 1.00 93.56 98 GLN A C 1
ATOM 727 O O . GLN A 1 98 ? -2.584 6.467 3.114 1.00 93.56 98 GLN A O 1
ATOM 732 N N . SER A 1 99 ? -3.006 4.424 2.303 1.00 95.56 99 SER A N 1
ATOM 733 C CA . SER A 1 99 ? -2.879 3.708 3.582 1.00 95.56 99 SER A CA 1
ATOM 734 C C . SER A 1 99 ? -1.500 3.068 3.772 1.00 95.56 99 SER A C 1
ATOM 736 O O . SER A 1 99 ? -1.082 2.829 4.904 1.00 95.56 99 SER A O 1
ATOM 738 N N . LEU A 1 100 ? -0.787 2.797 2.677 1.00 96.56 100 LEU A N 1
ATOM 739 C CA . LEU A 1 100 ? 0.473 2.060 2.675 1.00 96.56 100 LEU A CA 1
ATOM 740 C C . LEU A 1 100 ? 1.710 2.964 2.645 1.00 96.56 100 LEU A C 1
ATOM 742 O O . LEU A 1 100 ? 1.699 4.061 2.089 1.00 96.56 100 LEU A O 1
ATOM 746 N N . ILE A 1 101 ? 2.809 2.431 3.179 1.00 96.50 101 ILE A N 1
ATOM 747 C CA . ILE A 1 101 ? 4.181 2.862 2.878 1.00 96.50 101 ILE A CA 1
ATOM 748 C C . ILE A 1 101 ? 4.831 1.750 2.055 1.00 96.50 101 ILE A C 1
ATOM 750 O O . ILE A 1 101 ? 4.671 0.573 2.379 1.00 96.50 101 ILE A O 1
ATOM 754 N N . ALA A 1 102 ? 5.583 2.097 1.018 1.00 97.44 102 ALA A N 1
ATOM 755 C CA . ALA A 1 102 ? 6.418 1.161 0.279 1.00 97.44 102 ALA A CA 1
ATOM 756 C C . ALA A 1 102 ? 7.890 1.443 0.595 1.00 97.44 102 ALA A C 1
ATOM 758 O O . ALA A 1 102 ? 8.364 2.548 0.374 1.00 97.44 102 ALA A O 1
ATOM 759 N N . ILE A 1 103 ? 8.623 0.462 1.116 1.00 96.94 103 ILE A N 1
ATOM 760 C CA . ILE A 1 103 ? 10.057 0.597 1.401 1.00 96.94 103 ILE A CA 1
ATOM 761 C C . ILE A 1 103 ? 10.848 -0.059 0.275 1.00 96.94 103 ILE A C 1
ATOM 763 O O . ILE A 1 103 ? 10.669 -1.253 0.025 1.00 96.94 103 ILE A O 1
ATOM 767 N N . SER A 1 104 ? 11.738 0.697 -0.359 1.00 95.81 104 SER A N 1
ATOM 768 C CA . SER A 1 104 ? 12.678 0.227 -1.380 1.00 95.81 104 SER A CA 1
ATOM 769 C C . SER A 1 104 ? 14.064 0.763 -1.046 1.00 95.81 104 SER A C 1
ATOM 771 O O . SER A 1 104 ? 14.191 1.892 -0.601 1.00 95.81 104 SER A O 1
ATOM 773 N N . GLU A 1 105 ? 15.108 -0.051 -1.207 1.00 91.88 105 GLU A N 1
ATOM 774 C CA . GLU A 1 105 ? 16.497 0.361 -0.919 1.00 91.88 105 GLU A CA 1
ATOM 775 C C . GLU A 1 105 ? 16.700 0.999 0.474 1.00 91.88 105 GLU A C 1
ATOM 777 O O . GLU A 1 105 ? 17.567 1.841 0.659 1.00 91.88 105 GLU A O 1
ATOM 782 N N . GLN A 1 106 ? 15.928 0.547 1.474 1.00 90.19 106 GLN A N 1
ATOM 783 C CA . GLN A 1 106 ? 15.890 1.079 2.853 1.00 90.19 106 GLN A CA 1
ATOM 784 C C . GLN A 1 106 ? 15.243 2.465 3.010 1.00 90.19 106 GLN A C 1
ATOM 786 O O . GLN A 1 106 ? 15.080 2.922 4.140 1.00 90.19 106 GLN A O 1
ATOM 791 N N . GLU A 1 107 ? 14.788 3.076 1.922 1.00 93.31 107 GLU A N 1
ATOM 792 C CA . GLU A 1 107 ? 14.071 4.345 1.925 1.00 93.31 107 GLU A CA 1
ATOM 793 C C . GLU A 1 107 ? 12.553 4.104 1.895 1.00 93.31 107 GLU A C 1
ATOM 795 O O . GLU A 1 107 ? 12.060 3.260 1.134 1.00 93.31 107 GLU A O 1
ATOM 800 N N . PRO A 1 108 ? 11.770 4.790 2.744 1.00 94.75 108 PRO A N 1
ATOM 801 C CA . PRO A 1 108 ? 10.323 4.738 2.658 1.00 94.75 108 PRO A CA 1
ATOM 802 C C . PRO A 1 108 ? 9.810 5.674 1.569 1.00 94.75 108 PRO A C 1
ATOM 804 O O . PRO A 1 108 ? 10.240 6.818 1.429 1.00 94.75 108 PRO A O 1
ATOM 807 N N . HIS A 1 109 ? 8.789 5.210 0.868 1.00 95.25 109 HIS A N 1
ATOM 808 C CA . HIS A 1 109 ? 8.084 5.973 -0.136 1.00 95.25 109 HIS A CA 1
ATOM 809 C C . HIS A 1 109 ? 6.575 5.871 0.069 1.00 95.25 109 HIS A C 1
ATOM 811 O O . HIS A 1 109 ? 6.050 4.872 0.570 1.00 95.25 109 HIS A O 1
ATOM 817 N N . VAL A 1 110 ? 5.869 6.917 -0.342 1.00 94.62 110 VAL A N 1
ATOM 818 C CA . VAL A 1 110 ? 4.413 7.016 -0.254 1.00 94.62 110 VAL A CA 1
ATOM 819 C C . VAL A 1 110 ? 3.851 7.485 -1.585 1.00 94.62 110 VAL A C 1
ATOM 821 O O . VAL A 1 110 ? 4.536 8.138 -2.374 1.00 94.62 110 VAL A O 1
ATOM 824 N N . TRP A 1 111 ? 2.584 7.178 -1.831 1.00 93.06 111 TRP A N 1
ATOM 825 C CA . TRP A 1 111 ? 1.858 7.757 -2.952 1.00 93.06 111 TRP A CA 1
ATOM 826 C C . TRP A 1 111 ? 1.476 9.203 -2.620 1.00 93.06 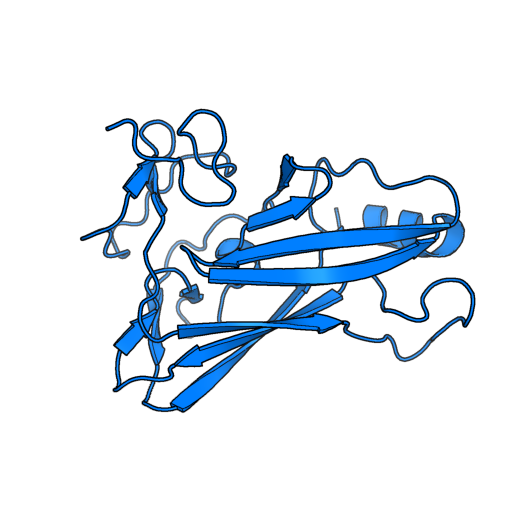111 TRP A C 1
ATOM 828 O O . TRP A 1 111 ? 0.982 9.486 -1.530 1.00 93.06 111 TRP A O 1
ATOM 838 N N . SER A 1 112 ? 1.674 10.120 -3.569 1.00 79.81 112 SER A N 1
ATOM 839 C CA . SER A 1 112 ? 1.450 11.569 -3.408 1.00 79.81 112 SER A CA 1
ATOM 840 C C . SER A 1 112 ? -0.030 11.985 -3.392 1.00 79.81 112 SER A C 1
ATOM 842 O O . SER A 1 112 ? -0.355 13.168 -3.485 1.00 79.81 112 SER A O 1
ATOM 844 N N . GLN A 1 113 ? -0.954 11.030 -3.302 1.00 80.44 113 GLN A N 1
ATOM 845 C CA . GLN A 1 113 ? -2.382 11.307 -3.373 1.00 80.44 113 GLN A CA 1
ATOM 846 C C . GLN A 1 113 ? -2.878 11.903 -2.058 1.00 80.44 113 GLN A C 1
ATOM 848 O O . GLN A 1 113 ? -2.743 11.297 -0.993 1.00 80.44 113 GLN A O 1
ATOM 853 N N . ALA A 1 114 ? -3.510 13.074 -2.150 1.00 81.00 114 ALA A N 1
ATOM 854 C CA . ALA A 1 114 ? -4.209 13.667 -1.023 1.00 81.00 114 ALA A CA 1
ATOM 855 C C . ALA A 1 114 ? -5.320 12.730 -0.527 1.00 81.00 114 ALA A C 1
ATOM 857 O O . ALA A 1 114 ? -5.982 12.038 -1.307 1.00 81.00 114 ALA A O 1
ATOM 858 N N . LEU A 1 115 ? -5.540 12.732 0.784 1.00 83.75 115 LEU A N 1
ATOM 859 C CA . LEU A 1 115 ? -6.698 12.070 1.366 1.00 83.75 115 LEU A CA 1
ATOM 860 C C . LEU A 1 115 ? -7.971 12.843 0.984 1.00 83.75 115 LEU A C 1
ATOM 862 O O . LEU A 1 115 ? -7.968 14.078 1.020 1.00 83.75 115 LEU A O 1
ATOM 866 N N . PRO A 1 116 ? -9.067 12.154 0.619 1.00 87.69 116 PRO A N 1
ATOM 867 C CA . PRO A 1 116 ? -10.330 12.828 0.363 1.00 87.69 116 PRO A CA 1
ATOM 868 C C . PRO A 1 116 ? -10.871 13.471 1.648 1.00 87.69 116 PRO A C 1
ATOM 870 O O . PRO A 1 116 ? -10.530 13.068 2.757 1.00 87.69 116 PRO A O 1
ATOM 873 N N . ALA A 1 117 ? -11.741 14.476 1.507 1.00 85.94 117 ALA A N 1
ATOM 874 C CA . ALA A 1 117 ? -12.270 15.226 2.653 1.00 85.94 117 ALA A CA 1
ATOM 875 C C . ALA A 1 117 ? -12.994 14.329 3.676 1.00 85.94 117 ALA A C 1
ATOM 877 O O . ALA A 1 117 ? -12.883 14.549 4.880 1.00 85.94 117 ALA A O 1
ATOM 878 N N . SER A 1 118 ? -13.693 13.305 3.185 1.00 88.38 118 SER A N 1
ATOM 879 C CA . SER A 1 118 ? -14.352 12.288 4.001 1.00 88.38 118 SER A CA 1
ATOM 880 C C . SER A 1 118 ? -13.626 10.959 3.842 1.00 88.38 118 SER A C 1
ATOM 882 O O . SER A 1 118 ? -13.583 10.399 2.742 1.00 88.38 118 SER A O 1
ATOM 884 N N . ILE A 1 119 ? -13.088 10.457 4.949 1.00 92.31 119 ILE A N 1
ATOM 885 C CA . ILE A 1 119 ? -12.391 9.173 5.030 1.00 92.31 119 ILE A CA 1
ATOM 886 C C . ILE A 1 119 ? -12.852 8.403 6.253 1.00 92.31 119 ILE A C 1
ATOM 888 O O . ILE A 1 119 ? -13.204 8.978 7.279 1.00 92.31 119 ILE A O 1
ATOM 892 N N . LYS A 1 120 ? -12.817 7.080 6.151 1.00 94.12 120 LYS A N 1
ATOM 893 C CA . LYS A 1 120 ? -13.208 6.170 7.228 1.00 94.12 120 LYS A CA 1
ATOM 894 C C . LYS A 1 120 ? -12.145 5.104 7.422 1.00 94.12 120 LYS A C 1
ATOM 896 O O . LYS A 1 120 ? -11.432 4.762 6.484 1.00 94.12 120 LYS A O 1
ATOM 901 N N . GLN A 1 121 ? -12.064 4.557 8.628 1.00 94.88 121 GLN A N 1
ATOM 902 C CA . GLN A 1 121 ? -11.319 3.323 8.881 1.00 94.88 121 GLN A CA 1
ATOM 903 C C . GLN A 1 121 ? -12.186 2.122 8.499 1.00 94.88 121 GLN A C 1
ATOM 905 O O . GLN A 1 121 ? -13.402 2.138 8.705 1.00 94.88 121 GLN A O 1
ATOM 910 N N . VAL A 1 122 ? -11.572 1.095 7.918 1.00 97.31 122 VAL A N 1
ATOM 911 C CA . VAL A 1 122 ? -12.314 -0.021 7.323 1.00 97.31 122 VAL A CA 1
ATOM 912 C C . VAL A 1 122 ? -12.692 -1.060 8.376 1.00 97.31 122 VAL A C 1
ATOM 914 O O . VAL A 1 122 ? -11.837 -1.587 9.088 1.00 97.31 122 VAL A O 1
ATOM 917 N N . GLU A 1 123 ? -13.982 -1.381 8.456 1.00 97.25 123 GLU A N 1
ATOM 918 C CA . GLU A 1 123 ? -14.504 -2.479 9.270 1.00 97.25 123 GLU A CA 1
ATOM 919 C C . GLU A 1 123 ? -14.432 -3.804 8.501 1.00 97.25 123 GLU A C 1
ATOM 921 O O . GLU A 1 123 ? -14.756 -3.862 7.316 1.00 97.25 123 GLU A O 1
ATOM 926 N N . PHE A 1 124 ? -14.020 -4.866 9.191 1.00 98.50 124 PHE A N 1
ATOM 927 C CA . PHE A 1 124 ? -13.952 -6.217 8.657 1.00 98.50 124 PHE A CA 1
ATOM 928 C C . PHE A 1 124 ? -14.840 -7.160 9.460 1.00 98.50 124 PHE A C 1
ATOM 930 O O . PHE A 1 124 ? -14.762 -7.204 10.689 1.00 98.50 124 PHE A O 1
ATOM 937 N N . GLU A 1 125 ? -15.598 -7.999 8.763 1.00 98.50 125 GLU A N 1
ATOM 938 C CA . GLU A 1 125 ? -16.195 -9.205 9.331 1.00 98.50 125 GLU A CA 1
ATOM 939 C C . GLU A 1 125 ? -15.116 -10.254 9.659 1.00 98.50 125 GLU A C 1
ATOM 941 O O . GLU A 1 125 ? -13.967 -10.173 9.208 1.00 98.50 125 GLU A O 1
ATOM 946 N N . ALA A 1 126 ? -15.471 -11.256 10.465 1.00 98.44 126 ALA A N 1
ATOM 947 C CA . ALA A 1 126 ? -14.556 -12.348 10.799 1.00 98.44 126 ALA A CA 1
ATOM 948 C C . ALA A 1 126 ? -14.171 -13.149 9.541 1.00 98.44 126 ALA A C 1
ATOM 950 O O . ALA A 1 126 ? -15.042 -13.588 8.790 1.00 98.44 126 ALA A O 1
ATOM 951 N N . GLY A 1 127 ? -12.871 -13.340 9.300 1.00 98.44 127 GLY A N 1
ATOM 952 C CA . GLY A 1 127 ? -12.360 -14.038 8.113 1.00 98.44 127 GLY A CA 1
ATOM 953 C C . GLY A 1 127 ? -12.419 -13.230 6.810 1.00 98.44 127 GLY A C 1
ATOM 954 O O . GLY A 1 127 ? -11.991 -13.729 5.768 1.00 98.44 127 GLY A O 1
ATOM 955 N N . GLN A 1 128 ? -12.940 -11.996 6.829 1.00 98.69 128 GLN A N 1
ATOM 956 C CA . GLN A 1 128 ? -13.063 -11.186 5.620 1.00 98.69 128 GLN A CA 1
ATOM 957 C C . GLN A 1 128 ? -11.687 -10.796 5.080 1.00 98.69 128 GLN A C 1
ATOM 959 O O . GLN A 1 128 ? -10.795 -10.389 5.827 1.00 98.69 128 GLN A O 1
ATOM 964 N N . THR A 1 129 ? -11.546 -10.877 3.759 1.00 98.75 129 THR A N 1
ATOM 965 C CA . THR A 1 129 ? -10.421 -10.305 3.020 1.00 98.75 129 THR A CA 1
ATOM 966 C C . THR A 1 129 ? -10.915 -9.144 2.172 1.00 98.75 129 THR A C 1
ATOM 968 O O . THR A 1 129 ? -11.917 -9.278 1.470 1.00 98.75 129 THR A O 1
ATOM 971 N N . ILE A 1 130 ? -10.215 -8.014 2.239 1.00 98.56 130 ILE A N 1
AT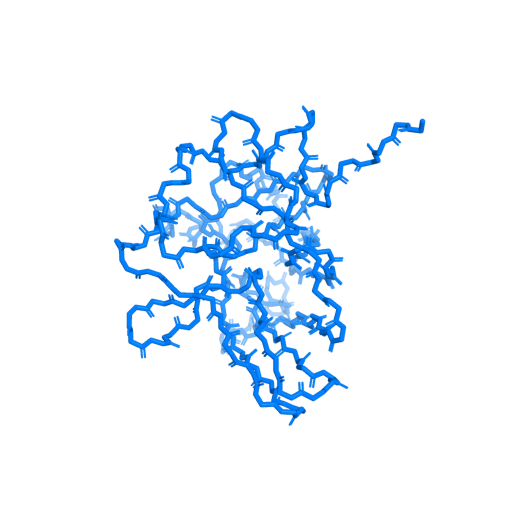OM 972 C CA . ILE A 1 130 ? -10.412 -6.870 1.348 1.00 98.56 130 ILE A CA 1
ATOM 973 C C . ILE A 1 130 ? -9.159 -6.728 0.501 1.00 98.56 130 ILE A C 1
ATOM 975 O O . ILE A 1 130 ? -8.039 -6.775 1.015 1.00 98.56 130 ILE A O 1
ATOM 979 N N . THR A 1 131 ? -9.370 -6.550 -0.796 1.00 98.44 131 THR A N 1
ATOM 980 C CA . THR A 1 131 ? -8.313 -6.508 -1.797 1.00 98.44 131 THR A CA 1
ATOM 981 C C . THR A 1 131 ? -8.401 -5.215 -2.595 1.00 98.44 131 THR A C 1
ATOM 983 O O . THR A 1 131 ? -9.493 -4.723 -2.873 1.00 98.44 131 THR A O 1
ATOM 986 N N . GLY A 1 132 ? -7.250 -4.674 -2.974 1.00 97.56 132 GLY A N 1
ATOM 987 C CA . GLY A 1 132 ? -7.137 -3.558 -3.904 1.00 97.56 132 GLY A CA 1
ATOM 988 C C . GLY A 1 132 ? -5.816 -3.610 -4.654 1.00 97.56 132 GLY A C 1
ATOM 989 O O . GLY A 1 132 ? -4.932 -4.400 -4.324 1.00 97.56 132 GLY A O 1
ATOM 990 N N . GLU A 1 133 ? -5.689 -2.784 -5.683 1.00 97.50 133 GLU A N 1
ATOM 991 C CA . GLU A 1 133 ? -4.450 -2.663 -6.446 1.00 97.50 133 GLU A CA 1
ATOM 992 C C . GLU A 1 133 ? -3.702 -1.392 -6.061 1.00 97.50 133 GLU A C 1
ATOM 994 O O . GLU A 1 133 ? -4.307 -0.345 -5.829 1.00 97.50 133 GLU A O 1
ATOM 999 N N . VAL A 1 134 ? -2.377 -1.490 -6.038 1.00 97.94 134 VAL A N 1
ATOM 1000 C CA . VAL A 1 134 ? -1.476 -0.342 -5.941 1.00 97.94 134 VAL A CA 1
ATOM 1001 C C . VAL A 1 134 ? -0.485 -0.359 -7.087 1.00 97.94 134 VAL A C 1
ATOM 1003 O O . VAL A 1 134 ? -0.089 -1.422 -7.567 1.00 97.94 134 VAL A O 1
ATOM 1006 N N . ASP A 1 135 ? -0.077 0.826 -7.518 1.00 97.25 135 ASP A N 1
ATOM 1007 C CA . ASP A 1 135 ? 0.850 1.013 -8.625 1.00 97.25 135 ASP A CA 1
ATOM 1008 C C . ASP A 1 135 ? 2.110 1.725 -8.130 1.00 97.25 135 ASP A C 1
ATOM 1010 O O . ASP A 1 135 ? 2.091 2.927 -7.856 1.00 97.25 135 ASP A O 1
ATOM 1014 N N . THR A 1 136 ? 3.214 0.990 -7.984 1.00 97.19 136 THR A N 1
ATOM 1015 C CA . THR A 1 136 ? 4.468 1.564 -7.478 1.00 97.19 136 THR A CA 1
ATOM 1016 C C . THR A 1 136 ? 5.112 2.526 -8.467 1.00 97.19 136 THR A C 1
ATOM 1018 O O . THR A 1 136 ? 5.887 3.374 -8.038 1.00 97.19 136 THR A O 1
ATOM 1021 N N . LEU A 1 137 ? 4.752 2.486 -9.758 1.00 96.19 137 LEU A N 1
ATOM 1022 C CA . LEU A 1 137 ? 5.257 3.453 -10.738 1.00 96.19 137 LEU A CA 1
ATOM 1023 C C . LEU A 1 137 ? 4.673 4.863 -10.537 1.00 96.19 137 LEU A C 1
ATOM 1025 O O . LEU A 1 137 ? 5.221 5.816 -11.081 1.00 96.19 137 LEU A O 1
ATOM 1029 N N . LYS A 1 138 ? 3.591 5.015 -9.754 1.00 95.25 138 LYS A N 1
ATOM 1030 C CA . LYS A 1 138 ? 3.037 6.328 -9.359 1.00 95.25 138 LYS A CA 1
ATOM 1031 C C . LYS A 1 138 ? 3.802 6.993 -8.212 1.00 95.25 138 LYS A C 1
ATOM 1033 O O . LYS A 1 138 ? 3.550 8.158 -7.898 1.00 95.25 138 LYS A O 1
ATOM 1038 N N . ILE A 1 139 ? 4.665 6.246 -7.525 1.00 93.56 139 ILE A N 1
ATOM 1039 C CA . ILE A 1 139 ? 5.426 6.769 -6.397 1.00 93.56 139 ILE A CA 1
ATOM 1040 C C . ILE A 1 139 ? 6.452 7.770 -6.930 1.00 93.56 139 ILE A C 1
ATOM 1042 O O . ILE A 1 139 ? 7.281 7.454 -7.785 1.00 93.56 139 ILE A O 1
ATOM 1046 N N . GLN A 1 140 ? 6.396 8.986 -6.399 1.00 85.00 140 GLN A N 1
ATOM 1047 C CA . GLN A 1 140 ? 7.345 10.037 -6.739 1.00 85.00 140 GLN A CA 1
ATOM 1048 C C . GLN A 1 140 ? 8.673 9.805 -6.009 1.00 85.00 140 GLN A C 1
ATOM 1050 O O . GLN A 1 140 ? 8.720 9.183 -4.949 1.00 85.00 140 GLN A O 1
ATOM 1055 N N . ASN A 1 141 ? 9.761 10.341 -6.561 1.00 84.88 141 ASN A N 1
ATOM 1056 C CA . ASN A 1 141 ? 11.094 10.314 -5.945 1.00 84.88 141 ASN A CA 1
ATOM 1057 C C . ASN A 1 141 ? 11.734 8.917 -5.795 1.00 84.88 141 ASN A C 1
ATOM 1059 O O . ASN A 1 141 ? 12.669 8.757 -5.013 1.00 84.88 141 ASN A O 1
ATOM 1063 N N . ILE A 1 142 ? 11.289 7.916 -6.564 1.00 90.88 142 ILE A N 1
ATOM 1064 C CA . ILE A 1 142 ? 12.062 6.683 -6.770 1.00 90.88 142 ILE A CA 1
ATOM 1065 C C . ILE A 1 142 ? 13.072 6.907 -7.898 1.00 90.88 142 ILE A C 1
ATOM 1067 O O . ILE A 1 142 ? 12.709 7.300 -9.010 1.00 90.88 142 ILE A O 1
ATOM 1071 N N . SER A 1 143 ? 14.340 6.605 -7.622 1.00 91.12 143 SER A N 1
ATOM 1072 C CA . SER A 1 143 ? 15.376 6.505 -8.651 1.00 91.12 143 SER A CA 1
ATOM 1073 C C . SER A 1 143 ? 15.257 5.155 -9.351 1.00 91.12 143 SER A C 1
ATOM 1075 O O . SER A 1 143 ? 15.810 4.157 -8.896 1.00 91.12 143 SER A O 1
ATOM 1077 N N . TRP A 1 144 ? 14.501 5.109 -10.447 1.00 93.88 144 TRP A N 1
ATOM 1078 C CA . TRP A 1 144 ? 14.333 3.874 -11.207 1.00 93.88 144 TRP A CA 1
ATOM 1079 C C . TRP A 1 144 ? 15.641 3.435 -11.884 1.00 93.88 144 TRP A C 1
ATOM 1081 O O . TRP A 1 144 ? 16.413 4.273 -12.365 1.00 93.88 144 TRP A O 1
ATOM 1091 N N . PRO A 1 145 ? 15.914 2.121 -11.936 1.00 93.06 145 PRO A N 1
ATOM 1092 C CA . PRO A 1 145 ? 17.179 1.618 -12.438 1.00 93.06 145 PRO A CA 1
ATOM 1093 C C . PRO A 1 145 ? 17.293 1.711 -13.960 1.00 93.06 145 PRO A C 1
ATOM 1095 O O . PRO A 1 145 ? 16.322 1.569 -14.699 1.00 93.06 145 PRO A O 1
ATOM 1098 N N . GLN A 1 146 ? 18.526 1.876 -14.438 1.00 93.12 146 GLN A N 1
ATOM 1099 C CA . GLN A 1 146 ? 18.848 1.815 -15.862 1.00 93.12 146 GLN A CA 1
ATOM 1100 C C . GLN A 1 146 ? 18.993 0.359 -16.323 1.00 93.12 146 GLN A C 1
ATOM 1102 O O . GLN A 1 146 ? 19.642 -0.453 -15.662 1.00 93.12 146 GLN A O 1
ATOM 1107 N N . GLY A 1 147 ? 18.433 0.026 -17.488 1.00 92.81 147 GLY A N 1
ATOM 1108 C CA . GLY A 1 147 ? 18.461 -1.338 -18.011 1.00 92.81 147 GLY A CA 1
ATOM 1109 C C . GLY A 1 147 ? 17.419 -2.223 -17.332 1.00 92.81 147 GLY A C 1
ATOM 1110 O O . GLY A 1 147 ? 16.257 -1.839 -17.261 1.00 92.81 147 GLY A O 1
ATOM 1111 N N . GLY A 1 148 ? 17.813 -3.420 -16.889 1.00 93.75 148 GLY A N 1
ATOM 1112 C CA . GLY A 1 148 ? 16.890 -4.446 -16.405 1.00 93.75 148 GLY A CA 1
ATOM 1113 C C . GLY A 1 148 ? 17.262 -5.032 -15.053 1.00 93.75 148 GLY A C 1
ATOM 1114 O O . GLY A 1 148 ? 18.297 -5.690 -14.945 1.00 93.75 148 GLY A O 1
ATOM 1115 N N . MET A 1 149 ? 16.410 -4.874 -14.039 1.00 94.62 149 MET A N 1
ATOM 1116 C CA . MET A 1 149 ? 16.625 -5.490 -12.727 1.00 94.62 149 MET A CA 1
ATOM 1117 C C . MET A 1 149 ? 15.342 -5.691 -11.920 1.00 94.62 149 MET A C 1
ATOM 1119 O O . MET A 1 149 ? 14.308 -5.083 -12.174 1.00 94.62 149 MET A O 1
ATOM 1123 N N . ARG A 1 150 ? 15.422 -6.551 -10.899 1.00 96.44 150 ARG A N 1
ATOM 1124 C CA . ARG A 1 150 ? 14.346 -6.700 -9.914 1.00 96.44 150 ARG A CA 1
ATOM 1125 C C . ARG A 1 150 ? 14.370 -5.525 -8.944 1.00 96.44 150 ARG A C 1
ATOM 1127 O O . ARG A 1 150 ? 15.400 -5.286 -8.319 1.00 96.44 150 ARG A O 1
ATOM 1134 N N . VAL A 1 151 ? 13.230 -4.864 -8.789 1.00 97.00 151 VAL A N 1
ATOM 1135 C CA . VAL A 1 151 ? 13.018 -3.817 -7.785 1.00 97.00 151 VAL A CA 1
ATOM 1136 C C . VAL A 1 151 ? 12.142 -4.398 -6.685 1.00 97.00 151 VAL A C 1
ATOM 1138 O O . VAL A 1 151 ? 11.032 -4.860 -6.958 1.00 97.00 151 VAL A O 1
ATOM 1141 N N . TYR A 1 152 ? 12.666 -4.426 -5.461 1.00 97.81 152 TYR A N 1
ATOM 1142 C CA . TYR A 1 152 ? 12.004 -5.018 -4.302 1.00 97.81 152 TYR A CA 1
ATOM 1143 C C . TYR A 1 152 ? 11.321 -3.940 -3.474 1.00 97.81 152 TYR A C 1
ATOM 1145 O O . TYR A 1 152 ? 11.925 -2.922 -3.150 1.00 97.81 152 TYR A O 1
ATOM 1153 N N . PHE A 1 153 ? 10.091 -4.222 -3.066 1.00 98.25 153 PHE A N 1
ATOM 1154 C CA . PHE A 1 153 ? 9.310 -3.381 -2.178 1.00 98.25 153 PHE A CA 1
ATOM 1155 C C . PHE A 1 153 ? 8.893 -4.178 -0.954 1.00 98.25 153 PHE A C 1
ATOM 1157 O O . PHE A 1 153 ? 8.435 -5.316 -1.063 1.00 98.25 153 PHE A O 1
ATOM 1164 N N . THR A 1 154 ? 8.999 -3.558 0.215 1.00 98.44 154 THR A N 1
ATOM 1165 C CA . THR A 1 154 ? 8.274 -3.999 1.406 1.00 98.44 154 THR A CA 1
ATOM 1166 C C . THR A 1 154 ? 7.108 -3.057 1.643 1.00 98.44 154 THR A C 1
ATOM 1168 O O . THR A 1 154 ? 7.310 -1.887 1.956 1.00 98.44 154 THR A O 1
ATOM 1171 N N . PHE A 1 155 ? 5.891 -3.561 1.480 1.00 98.31 155 PHE A N 1
ATOM 1172 C CA . PHE A 1 155 ? 4.665 -2.811 1.718 1.00 98.31 155 PHE A CA 1
ATOM 1173 C C . PHE A 1 155 ? 4.303 -2.894 3.193 1.00 98.31 155 PHE A C 1
ATOM 1175 O O . PHE A 1 155 ? 4.296 -3.984 3.769 1.00 98.31 155 PHE A O 1
ATOM 1182 N N . VAL A 1 156 ? 4.002 -1.746 3.787 1.00 97.94 156 VAL A N 1
ATOM 1183 C CA . VAL A 1 156 ? 3.717 -1.595 5.211 1.00 97.94 156 VAL A CA 1
ATOM 1184 C C . VAL A 1 156 ? 2.322 -1.017 5.398 1.00 97.94 156 VAL A C 1
ATOM 1186 O O . VAL A 1 156 ? 2.017 0.044 4.856 1.00 97.94 156 VAL A O 1
ATOM 1189 N N . LEU A 1 157 ? 1.503 -1.698 6.202 1.00 97.19 157 LEU A N 1
ATOM 1190 C CA . LEU A 1 157 ? 0.188 -1.241 6.651 1.00 97.19 157 LEU A CA 1
ATOM 1191 C C . LEU A 1 157 ? 0.154 -1.276 8.180 1.00 97.19 157 LEU A C 1
ATOM 1193 O O . LEU A 1 157 ? 0.028 -2.348 8.772 1.00 97.19 157 LEU A O 1
ATOM 1197 N N . GLY A 1 158 ? 0.286 -0.117 8.825 1.00 94.50 158 GLY A N 1
ATOM 1198 C CA . GLY A 1 158 ? 0.461 -0.073 10.277 1.00 94.50 158 GLY A CA 1
ATOM 1199 C C . GLY A 1 158 ? 1.765 -0.761 10.698 1.00 94.50 158 GLY A C 1
ATOM 1200 O O . GLY A 1 158 ? 2.846 -0.276 10.373 1.00 94.50 158 GLY A O 1
ATOM 1201 N N . ASP A 1 159 ? 1.666 -1.889 11.398 1.00 93.06 159 ASP A N 1
ATOM 1202 C CA . ASP A 1 159 ? 2.779 -2.770 11.776 1.00 93.06 159 ASP A CA 1
ATOM 1203 C C . ASP A 1 159 ? 2.861 -4.065 10.942 1.00 93.06 159 ASP A C 1
ATOM 1205 O O . ASP A 1 159 ? 3.755 -4.884 11.159 1.00 93.06 159 ASP A O 1
ATOM 1209 N N . LEU A 1 160 ? 1.968 -4.252 9.964 1.00 97.19 160 LEU A N 1
ATOM 1210 C CA . LEU A 1 160 ? 2.018 -5.378 9.030 1.00 97.19 160 LEU A CA 1
ATOM 1211 C C . LEU A 1 160 ? 2.987 -5.085 7.895 1.00 97.19 160 LEU A C 1
ATOM 1213 O O . LEU A 1 160 ? 3.036 -3.966 7.385 1.00 97.19 160 LEU A O 1
ATOM 1217 N N . MET A 1 161 ? 3.707 -6.113 7.452 1.00 97.38 161 MET A N 1
ATOM 1218 C CA . MET A 1 161 ? 4.680 -6.002 6.370 1.00 97.38 161 MET A CA 1
ATOM 1219 C C . MET A 1 161 ? 4.543 -7.181 5.410 1.00 97.38 161 MET A C 1
ATOM 1221 O O . MET A 1 161 ? 4.383 -8.324 5.836 1.00 97.38 161 MET A O 1
ATOM 1225 N N . SER A 1 162 ? 4.629 -6.913 4.111 1.00 98.44 162 SER A N 1
ATOM 1226 C CA . SER A 1 162 ? 4.674 -7.944 3.075 1.00 98.44 162 SER A CA 1
ATOM 1227 C C . SER A 1 162 ? 5.596 -7.486 1.954 1.00 98.44 162 SER A C 1
ATOM 1229 O O . SER A 1 162 ? 5.468 -6.364 1.466 1.00 98.44 162 SER A O 1
ATOM 1231 N N . ALA A 1 163 ? 6.556 -8.327 1.578 1.00 98.12 163 ALA A N 1
ATOM 1232 C CA . ALA A 1 163 ? 7.540 -7.994 0.559 1.00 98.12 163 ALA A CA 1
ATOM 1233 C C . ALA A 1 163 ? 7.208 -8.669 -0.770 1.00 98.12 163 ALA A C 1
ATOM 1235 O O . ALA A 1 163 ? 6.824 -9.838 -0.809 1.00 98.12 163 ALA A O 1
ATOM 1236 N N . ASN A 1 164 ? 7.398 -7.936 -1.861 1.00 98.38 164 ASN A N 1
ATOM 1237 C CA . ASN A 1 164 ? 7.337 -8.470 -3.213 1.00 98.38 164 ASN A CA 1
ATOM 1238 C C . ASN A 1 164 ? 8.279 -7.666 -4.125 1.00 98.38 164 ASN A C 1
ATOM 1240 O O . ASN A 1 164 ? 8.952 -6.737 -3.683 1.00 98.38 164 ASN A O 1
ATOM 1244 N N . PHE A 1 165 ? 8.378 -8.033 -5.392 1.00 97.94 165 PHE A N 1
ATOM 1245 C CA . PHE A 1 165 ? 9.200 -7.335 -6.373 1.00 97.94 165 PHE A CA 1
ATOM 1246 C C . PHE A 1 165 ? 8.499 -7.301 -7.723 1.00 97.94 165 PHE A C 1
ATOM 1248 O O . PHE A 1 165 ? 7.518 -8.001 -7.922 1.00 97.94 165 PHE A O 1
ATOM 1255 N N . PHE A 1 166 ? 9.024 -6.543 -8.673 1.00 97.31 166 PHE A N 1
ATOM 1256 C CA . PHE A 1 166 ? 8.772 -6.777 -10.096 1.00 97.31 166 PHE A CA 1
ATOM 1257 C C . PHE A 1 166 ? 10.078 -6.578 -10.866 1.00 97.31 166 PHE A C 1
ATOM 1259 O O . PHE A 1 166 ? 11.080 -6.139 -10.294 1.00 97.31 166 PHE A O 1
ATOM 1266 N N . TYR A 1 167 ? 10.109 -6.965 -12.138 1.00 96.19 167 TYR A N 1
ATOM 1267 C CA . TYR A 1 167 ? 11.283 -6.745 -12.978 1.00 96.19 167 TYR A CA 1
ATOM 1268 C C . TYR A 1 167 ? 11.109 -5.442 -13.749 1.00 96.19 167 TYR A C 1
ATOM 1270 O O . TYR A 1 167 ? 10.318 -5.374 -14.683 1.00 96.19 167 TYR A O 1
ATOM 1278 N N . TYR A 1 168 ? 11.843 -4.415 -13.333 1.00 96.50 168 TYR A N 1
ATOM 1279 C CA . TYR A 1 168 ? 11.894 -3.144 -14.030 1.00 96.50 168 TYR A CA 1
ATOM 1280 C C . TYR A 1 168 ? 12.842 -3.260 -15.216 1.00 96.50 168 TYR A C 1
ATOM 1282 O O . TYR A 1 168 ? 13.995 -3.665 -15.065 1.00 96.50 168 TYR A O 1
ATOM 1290 N N . TYR A 1 169 ? 12.357 -2.866 -16.385 1.00 96.62 169 TYR A N 1
ATOM 1291 C CA . TYR A 1 169 ? 13.139 -2.752 -17.609 1.00 96.62 169 TYR A CA 1
ATOM 1292 C C . TYR A 1 169 ? 12.916 -1.372 -18.218 1.00 96.62 169 TYR A C 1
ATOM 1294 O O . TYR A 1 169 ? 11.795 -1.085 -18.644 1.00 96.62 169 TYR A O 1
ATOM 1302 N N . SER A 1 170 ? 13.948 -0.530 -18.260 1.00 95.31 170 SER A N 1
ATOM 1303 C CA . SER A 1 170 ? 13.819 0.904 -18.553 1.00 95.31 170 SER A CA 1
ATOM 1304 C C . SER A 1 170 ? 13.129 1.186 -19.891 1.00 95.31 170 SER A C 1
ATOM 1306 O O . SER A 1 170 ? 12.169 1.947 -19.951 1.00 95.31 170 SER A O 1
ATOM 1308 N N . SER A 1 171 ? 13.490 0.458 -20.954 1.00 93.62 171 SER A N 1
ATOM 1309 C CA . SER A 1 171 ? 12.843 0.611 -22.274 1.00 93.62 171 SER A CA 1
ATOM 1310 C C . SER A 1 171 ? 11.349 0.242 -22.315 1.00 93.62 171 SER A C 1
ATOM 1312 O O . SER A 1 171 ? 10.660 0.605 -23.268 1.00 93.62 171 SER A O 1
ATOM 1314 N N . CYS A 1 172 ? 10.845 -0.469 -21.303 1.00 93.25 172 CYS A N 1
ATOM 1315 C CA . CYS A 1 172 ? 9.433 -0.820 -21.164 1.00 93.25 172 CYS A CA 1
ATOM 1316 C C . CYS A 1 172 ? 8.714 0.084 -20.152 1.00 93.25 172 CYS A C 1
ATOM 1318 O O . CYS A 1 172 ? 7.573 0.470 -20.389 1.00 93.25 172 CYS A O 1
ATOM 1320 N N . HIS A 1 173 ? 9.371 0.430 -19.043 1.00 96.19 173 HIS A N 1
ATOM 1321 C CA . HIS A 1 173 ? 8.718 1.037 -17.885 1.00 96.19 173 HIS A CA 1
ATOM 1322 C C . HIS A 1 173 ? 8.949 2.542 -17.748 1.00 96.19 173 HIS A C 1
ATOM 1324 O O . HIS A 1 173 ? 8.086 3.198 -17.175 1.00 96.19 173 HIS A O 1
ATOM 1330 N N . ASP A 1 174 ? 10.027 3.115 -18.299 1.00 95.56 174 ASP A N 1
ATOM 1331 C CA . ASP A 1 174 ? 10.297 4.557 -18.165 1.00 95.56 174 ASP A CA 1
ATOM 1332 C C . ASP A 1 174 ? 9.119 5.384 -18.710 1.00 95.56 174 ASP A C 1
ATOM 1334 O O . ASP A 1 174 ? 8.627 6.298 -18.054 1.00 95.56 174 ASP A O 1
ATOM 1338 N N . SER A 1 175 ? 8.584 5.012 -19.878 1.00 94.56 175 SER A N 1
ATOM 1339 C CA . SER A 1 175 ? 7.412 5.679 -20.462 1.00 94.56 175 SER A CA 1
ATOM 1340 C C . SER A 1 175 ? 6.142 5.501 -19.625 1.00 94.56 175 SER A C 1
ATOM 1342 O O . SER A 1 175 ? 5.291 6.389 -19.611 1.00 94.56 175 SER A O 1
ATOM 1344 N N . MET A 1 176 ? 6.009 4.381 -18.905 1.00 95.19 176 MET A N 1
ATOM 1345 C CA . MET A 1 176 ? 4.891 4.146 -17.992 1.00 95.19 176 MET A CA 1
ATOM 1346 C C . MET A 1 176 ? 5.010 4.996 -16.732 1.00 95.19 176 MET A C 1
ATOM 1348 O O . MET A 1 176 ? 3.999 5.523 -16.281 1.00 95.19 176 MET A O 1
ATOM 1352 N N . VAL A 1 177 ? 6.219 5.137 -16.182 1.00 94.00 177 VAL A N 1
ATOM 1353 C CA . VAL A 1 177 ? 6.496 6.029 -15.052 1.00 94.00 177 VAL A CA 1
ATOM 1354 C C . VAL A 1 177 ? 6.130 7.459 -15.436 1.00 94.00 177 VAL A C 1
ATOM 1356 O O . VAL A 1 177 ? 5.333 8.081 -14.743 1.00 94.00 177 VAL A O 1
ATOM 1359 N N . GLU A 1 178 ? 6.622 7.961 -16.574 1.00 91.19 178 GLU A N 1
ATOM 1360 C CA . GLU A 1 178 ? 6.300 9.323 -17.023 1.00 91.19 178 GLU A CA 1
ATOM 1361 C C . GLU A 1 178 ? 4.799 9.531 -17.267 1.00 91.19 178 GLU A C 1
ATOM 1363 O O . GLU A 1 178 ? 4.271 10.590 -16.950 1.00 91.19 178 GLU A O 1
ATOM 1368 N N . ALA A 1 179 ? 4.088 8.522 -17.779 1.00 91.12 179 ALA A N 1
ATOM 1369 C CA . ALA A 1 179 ? 2.643 8.601 -17.999 1.00 91.12 179 ALA A CA 1
ATOM 1370 C C . ALA A 1 179 ? 1.800 8.535 -16.708 1.00 91.12 179 ALA A C 1
ATOM 1372 O O . ALA A 1 179 ? 0.595 8.783 -16.762 1.00 91.12 179 ALA A O 1
ATOM 1373 N N . ARG A 1 180 ? 2.399 8.140 -15.576 1.00 86.00 180 ARG A N 1
ATOM 1374 C CA . ARG A 1 180 ? 1.727 7.935 -14.279 1.00 86.00 180 ARG A CA 1
ATOM 1375 C C . ARG A 1 180 ? 2.061 9.016 -13.242 1.00 86.00 180 ARG A C 1
ATOM 1377 O O . ARG A 1 180 ? 1.517 8.952 -12.138 1.00 86.00 180 ARG A O 1
ATOM 1384 N N . LYS A 1 181 ? 2.942 9.962 -13.581 1.00 71.19 181 LYS A N 1
ATOM 1385 C CA . LYS A 1 181 ? 3.184 11.190 -12.809 1.00 71.19 181 LYS A CA 1
ATOM 1386 C C . LYS A 1 181 ? 2.020 12.164 -12.960 1.00 71.19 181 LYS A C 1
ATOM 1388 O O . LYS A 1 181 ? 1.698 12.807 -11.939 1.00 71.19 181 LYS A O 1
#

Foldseek 3Di:
DPDDAAPQADPNAHPADAAPPAPQADQPQFSAGPVRRDTQDDFPQKAKEKAFDQDPPDDPQAWRRHQQKIKIKMWRQDAKDWQSLWKDFPVQHTDQQQRKWKAWPNHIWGQNDDDDNGMHTHIDHHGDMDIDMDGCLNIPPDPDDEAKDKTKIWIDRRRHTYIDIIIHGCVVRVVVSVVND

pLDDT: mean 92.46, std 8.17, range [38.53, 98.81]